Protein AF-A0AAW2RLA3-F1 (afdb_monomer_lite)

Foldseek 3Di:
DDDDDAFAADDDCRGCQNVVVVVVVVCVVCVVVVVVCCVVPPDVVVVVVVVPDPDDDDDDDRPGHHDD

Radius of gyration: 17.13 Å; chains: 1; bounding box: 39×24×46 Å

pLDDT: mean 86.64, std 11.77, range [51.03, 97.62]

Structure (mmCIF, N/CA/C/O backbone):
data_AF-A0AAW2RLA3-F1
#
_entry.id   AF-A0AAW2RLA3-F1
#
loop_
_atom_site.group_PDB
_atom_site.id
_atom_site.type_symbol
_atom_site.label_atom_id
_atom_site.label_alt_id
_atom_site.label_comp_id
_atom_site.label_asym_id
_atom_site.label_entity_id
_atom_site.label_seq_id
_atom_site.pdbx_PDB_ins_code
_atom_site.Cartn_x
_atom_site.Cartn_y
_atom_site.Cartn_z
_atom_site.occupancy
_atom_site.B_iso_or_equiv
_atom_site.auth_seq_id
_atom_site.auth_comp_id
_atom_site.auth_asym_id
_atom_site.auth_atom_id
_atom_site.pdbx_PDB_model_num
ATOM 1 N N . MET A 1 1 ? 23.849 -14.721 3.391 1.00 51.03 1 MET A N 1
ATOM 2 C CA . MET A 1 1 ? 23.509 -13.350 2.953 1.00 51.03 1 MET A CA 1
ATOM 3 C C . MET A 1 1 ? 22.314 -13.461 2.028 1.00 51.03 1 MET A C 1
ATOM 5 O O . MET A 1 1 ? 22.439 -14.129 1.010 1.00 51.03 1 MET A O 1
ATOM 9 N N . ALA A 1 2 ? 21.155 -12.921 2.411 1.00 71.62 2 ALA A N 1
ATOM 10 C CA . ALA A 1 2 ? 20.005 -12.865 1.511 1.00 71.62 2 ALA A CA 1
ATOM 11 C C . ALA A 1 2 ? 20.293 -11.826 0.421 1.00 71.62 2 ALA A C 1
ATOM 13 O O . ALA A 1 2 ? 20.769 -10.732 0.721 1.00 71.62 2 ALA A O 1
ATOM 14 N N . GLN A 1 3 ? 20.064 -12.186 -0.836 1.00 75.81 3 GLN A N 1
ATOM 15 C CA . GLN A 1 3 ? 20.264 -11.277 -1.955 1.00 75.81 3 GLN A CA 1
ATOM 16 C C . G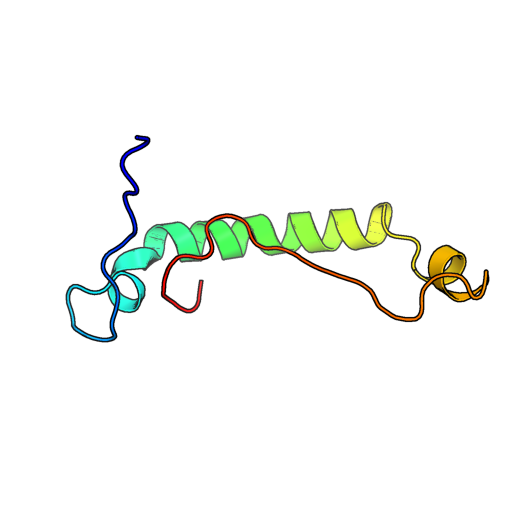LN A 1 3 ? 19.066 -10.327 -2.037 1.00 75.81 3 GLN A C 1
ATOM 18 O O . GLN A 1 3 ? 17.923 -10.777 -2.087 1.00 75.81 3 GLN A O 1
ATOM 23 N N . LEU A 1 4 ? 19.327 -9.018 -1.989 1.00 81.06 4 LEU A N 1
ATOM 24 C CA . LEU A 1 4 ? 18.285 -7.995 -2.019 1.00 81.06 4 LEU A CA 1
ATOM 25 C C . LEU A 1 4 ? 18.021 -7.591 -3.473 1.00 81.06 4 LEU A C 1
ATOM 27 O O . LEU A 1 4 ? 18.879 -6.987 -4.116 1.00 81.06 4 LEU A O 1
ATOM 31 N N . TYR A 1 5 ? 16.840 -7.927 -3.986 1.00 86.50 5 TYR A N 1
ATOM 32 C CA . TYR A 1 5 ? 16.393 -7.519 -5.315 1.00 86.50 5 TYR A CA 1
ATOM 33 C C . TYR A 1 5 ? 15.344 -6.417 -5.177 1.00 86.50 5 TYR A C 1
ATOM 35 O O . TYR A 1 5 ? 14.237 -6.662 -4.704 1.00 86.50 5 TYR A O 1
ATOM 43 N N . GLY A 1 6 ? 15.715 -5.197 -5.564 1.00 89.94 6 GLY A N 1
ATOM 44 C CA . GLY A 1 6 ? 14.808 -4.054 -5.652 1.00 89.94 6 GLY A CA 1
ATOM 45 C C . GLY A 1 6 ? 14.383 -3.781 -7.093 1.00 89.94 6 GLY A C 1
ATOM 46 O O . GLY A 1 6 ? 15.025 -4.247 -8.035 1.00 89.94 6 GLY A O 1
ATOM 47 N N . MET A 1 7 ? 13.314 -3.003 -7.263 1.00 94.25 7 MET A N 1
ATOM 48 C CA . MET A 1 7 ? 12.923 -2.517 -8.588 1.00 94.25 7 MET A CA 1
ATOM 49 C C . MET A 1 7 ? 13.891 -1.441 -9.087 1.00 94.25 7 MET A C 1
ATOM 51 O O . MET A 1 7 ? 14.563 -0.772 -8.298 1.00 94.25 7 MET A O 1
ATOM 55 N N . THR A 1 8 ? 13.935 -1.249 -10.404 1.00 93.81 8 THR A N 1
ATOM 56 C CA . THR A 1 8 ? 14.754 -0.215 -11.042 1.00 93.81 8 THR A CA 1
ATOM 57 C C . THR A 1 8 ? 14.355 1.177 -10.546 1.00 93.81 8 THR A C 1
ATOM 59 O O . THR A 1 8 ? 13.263 1.653 -10.840 1.00 93.81 8 THR A O 1
ATOM 62 N N . GLY A 1 9 ? 15.231 1.846 -9.797 1.00 92.50 9 GLY A N 1
ATOM 63 C CA . GLY A 1 9 ? 14.979 3.202 -9.298 1.00 92.50 9 GLY A CA 1
ATOM 64 C C . GLY A 1 9 ? 15.166 4.311 -10.339 1.00 92.50 9 GLY A C 1
ATOM 65 O O . GLY A 1 9 ? 15.652 4.080 -11.446 1.00 92.50 9 GLY A O 1
ATOM 66 N N . GLY A 1 10 ? 14.812 5.535 -9.936 1.00 92.19 10 GLY A N 1
ATOM 67 C CA . GLY A 1 10 ? 14.967 6.765 -10.719 1.00 92.19 10 GLY A CA 1
ATOM 68 C C . GLY A 1 10 ? 13.700 7.199 -11.463 1.00 92.19 10 GLY A C 1
ATOM 69 O O . GLY A 1 10 ? 12.642 6.598 -11.322 1.00 92.19 10 GLY A O 1
ATOM 70 N N . GLU A 1 11 ? 13.839 8.229 -12.298 1.00 92.31 11 GLU A N 1
ATOM 71 C CA . GLU A 1 11 ? 12.744 8.862 -13.068 1.00 92.31 11 GLU A CA 1
ATOM 72 C C . GLU A 1 11 ? 12.952 8.731 -14.592 1.00 92.31 11 GLU A C 1
ATOM 74 O O . GLU A 1 11 ? 12.400 9.477 -15.394 1.00 92.31 11 GLU A O 1
ATOM 79 N N . GLY A 1 12 ? 13.837 7.824 -15.018 1.00 94.44 12 GLY A N 1
ATOM 80 C CA . GLY A 1 12 ? 14.097 7.576 -16.438 1.00 94.44 12 GLY A CA 1
ATOM 81 C C . GLY A 1 12 ? 13.028 6.682 -17.084 1.00 94.44 12 GLY A C 1
ATOM 82 O O . GLY A 1 12 ? 12.294 5.997 -16.379 1.00 94.44 12 GLY A O 1
ATOM 83 N N . PRO A 1 13 ? 12.991 6.564 -18.424 1.00 95.75 13 PRO A N 1
ATOM 84 C CA . PRO A 1 13 ? 11.987 5.752 -19.127 1.00 95.75 13 PRO A CA 1
ATOM 85 C C . PRO A 1 13 ? 11.964 4.263 -18.751 1.00 95.75 13 PRO A C 1
ATOM 87 O O . PRO A 1 13 ? 10.973 3.586 -18.994 1.00 95.75 13 PRO A O 1
ATOM 90 N N . LEU A 1 14 ? 13.056 3.743 -18.183 1.00 95.44 14 LEU A N 1
ATOM 91 C CA . LEU A 1 14 ? 13.183 2.354 -17.725 1.00 95.44 14 LEU A CA 1
ATOM 92 C C . LEU A 1 14 ? 12.999 2.200 -16.210 1.00 95.44 14 LEU A C 1
ATOM 94 O O . LEU A 1 14 ? 13.186 1.106 -15.677 1.00 95.44 14 LEU A O 1
ATOM 98 N N . SER A 1 15 ? 12.687 3.283 -15.497 1.00 95.00 15 SER A N 1
ATOM 99 C CA . SER A 1 15 ? 12.469 3.210 -14.061 1.00 95.00 15 SER A CA 1
ATOM 100 C C . SER A 1 15 ? 11.140 2.547 -13.736 1.00 95.00 15 SER A C 1
ATOM 102 O O . SER A 1 15 ? 10.195 2.546 -14.530 1.00 95.00 15 SER A O 1
ATOM 104 N N . TYR A 1 16 ? 11.062 1.991 -12.534 1.00 95.44 16 TYR A N 1
ATOM 105 C CA . TYR A 1 16 ? 9.852 1.380 -12.021 1.00 95.44 16 TYR A CA 1
ATOM 106 C C . TYR A 1 16 ? 8.694 2.379 -11.958 1.00 95.44 16 TYR A C 1
ATOM 108 O O . TYR A 1 16 ? 7.600 2.039 -12.393 1.00 95.44 16 TYR A O 1
ATOM 116 N N . ALA A 1 17 ? 8.946 3.628 -11.554 1.00 93.94 17 ALA A N 1
ATOM 117 C CA . ALA A 1 17 ? 7.940 4.691 -11.525 1.00 93.94 17 ALA A CA 1
ATOM 118 C C . ALA A 1 17 ? 7.202 4.884 -12.869 1.00 93.94 17 ALA A C 1
ATOM 120 O O . ALA A 1 17 ? 6.008 5.186 -12.874 1.00 93.94 17 ALA A O 1
ATOM 121 N N . HIS A 1 18 ? 7.881 4.655 -14.001 1.00 94.50 18 HIS A N 1
ATOM 122 C CA . HIS A 1 18 ? 7.301 4.741 -15.346 1.00 94.50 18 HIS A CA 1
ATOM 123 C C . HIS A 1 18 ? 6.812 3.402 -15.922 1.00 94.50 18 HIS A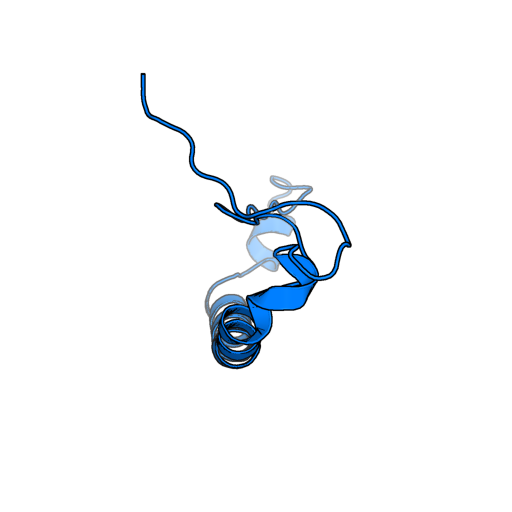 C 1
ATOM 125 O O . HIS A 1 18 ? 6.145 3.396 -16.954 1.00 94.50 18 HIS A O 1
ATOM 131 N N . ASN A 1 19 ? 7.107 2.276 -15.267 1.00 95.00 19 ASN A N 1
ATOM 132 C CA . ASN A 1 19 ? 6.807 0.927 -15.762 1.00 95.00 19 ASN A CA 1
ATOM 133 C C . ASN A 1 19 ? 6.011 0.068 -14.754 1.00 95.00 19 ASN A C 1
ATOM 135 O O . ASN A 1 19 ? 5.953 -1.151 -14.898 1.00 95.00 19 ASN A O 1
ATOM 139 N N . SER A 1 20 ? 5.374 0.684 -13.750 1.00 95.19 20 SER A N 1
ATOM 140 C CA . SER A 1 20 ? 4.583 0.011 -12.702 1.00 95.19 20 SER A CA 1
ATOM 141 C C . SER A 1 20 ? 3.060 0.087 -12.910 1.00 95.19 20 SER A C 1
ATOM 143 O O . SER A 1 20 ? 2.283 0.000 -11.957 1.00 95.19 20 SER A O 1
ATOM 145 N N . SER A 1 21 ? 2.591 0.272 -14.150 1.00 94.31 21 SER A N 1
ATOM 146 C CA . SER A 1 21 ? 1.165 0.506 -14.448 1.00 94.31 21 SER A CA 1
ATOM 147 C C . SER A 1 21 ? 0.243 -0.626 -13.983 1.00 94.31 21 SER A C 1
ATOM 149 O O . SER A 1 21 ? -0.870 -0.362 -13.533 1.00 94.31 21 SER A O 1
ATOM 151 N N . TYR A 1 22 ? 0.710 -1.875 -14.040 1.00 95.12 22 TYR A N 1
ATOM 152 C CA . TYR A 1 22 ? -0.048 -3.024 -13.552 1.00 95.12 22 TYR A CA 1
ATOM 153 C C . TYR A 1 22 ? -0.245 -2.967 -12.031 1.00 95.12 22 TYR A C 1
ATOM 155 O O . TYR A 1 22 ? -1.363 -3.119 -11.548 1.00 95.12 22 TYR A O 1
ATOM 163 N N . GLN A 1 23 ? 0.821 -2.695 -11.273 1.00 94.94 23 GLN A N 1
ATOM 164 C CA . GLN A 1 23 ? 0.762 -2.565 -9.816 1.00 94.94 23 GLN A CA 1
ATOM 165 C C . GLN A 1 23 ? -0.127 -1.389 -9.400 1.00 94.94 23 GLN A C 1
ATOM 167 O O . GLN A 1 23 ? -0.928 -1.530 -8.481 1.00 94.94 23 GLN A O 1
ATOM 172 N N . ARG A 1 24 ? -0.058 -0.267 -10.125 1.00 92.94 24 ARG A N 1
ATOM 173 C CA . ARG A 1 24 ? -0.952 0.881 -9.925 1.00 92.94 24 ARG A CA 1
ATOM 174 C C . ARG A 1 24 ? -2.425 0.511 -10.122 1.00 92.94 24 ARG A C 1
ATOM 176 O O . ARG A 1 24 ? -3.247 0.824 -9.272 1.00 92.94 24 ARG A O 1
ATOM 183 N N . ALA A 1 25 ? -2.753 -0.205 -11.197 1.00 94.12 25 ALA A N 1
ATOM 184 C CA . ALA A 1 25 ? -4.126 -0.647 -11.443 1.00 94.12 25 ALA A CA 1
ATOM 185 C C . ALA A 1 25 ? -4.639 -1.594 -10.343 1.00 94.12 25 ALA A C 1
ATOM 187 O O . ALA A 1 25 ? -5.807 -1.539 -9.968 1.00 94.12 25 ALA A O 1
ATOM 188 N N . VAL A 1 26 ? -3.766 -2.443 -9.787 1.00 95.06 26 VAL A N 1
ATOM 189 C CA . VAL A 1 26 ? -4.107 -3.261 -8.613 1.00 95.06 26 VAL A CA 1
ATOM 190 C C . VAL A 1 26 ? -4.390 -2.376 -7.398 1.00 95.06 26 VAL A C 1
ATOM 192 O O . VAL A 1 26 ? -5.351 -2.644 -6.678 1.00 95.06 26 VAL A O 1
ATOM 195 N N . MET A 1 27 ? -3.620 -1.305 -7.183 1.00 93.25 27 MET A N 1
ATOM 196 C CA . MET A 1 27 ? -3.872 -0.391 -6.068 1.00 93.25 27 MET A CA 1
ATOM 197 C C . MET A 1 27 ? -5.228 0.307 -6.156 1.00 93.25 27 MET A C 1
ATOM 199 O O . MET A 1 27 ? -5.906 0.418 -5.134 1.00 93.25 27 MET A O 1
ATOM 203 N N . ASP A 1 28 ? -5.670 0.684 -7.356 1.00 93.38 28 ASP A N 1
ATOM 204 C CA . ASP A 1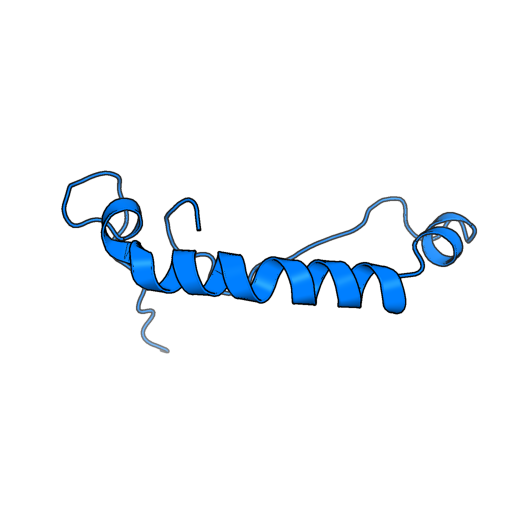 28 ? -7.000 1.269 -7.563 1.00 93.38 28 ASP A CA 1
ATOM 205 C C . ASP A 1 28 ? -8.129 0.307 -7.146 1.00 93.38 28 ASP A C 1
ATOM 207 O O . ASP A 1 28 ? -9.146 0.733 -6.599 1.00 93.38 28 ASP A O 1
ATOM 211 N N . VAL A 1 29 ? -7.934 -1.002 -7.346 1.00 95.81 29 VAL A N 1
ATOM 212 C CA . VAL A 1 29 ? -8.887 -2.046 -6.928 1.00 95.81 29 VAL A CA 1
ATOM 213 C C . VAL A 1 29 ? -8.811 -2.322 -5.423 1.00 95.81 29 VAL A C 1
ATOM 215 O O . VAL A 1 29 ? -9.834 -2.578 -4.791 1.00 95.81 29 VAL A O 1
ATOM 218 N N . VAL A 1 30 ? -7.615 -2.279 -4.832 1.00 95.56 30 VAL A N 1
ATOM 219 C CA . VAL A 1 30 ? -7.397 -2.594 -3.409 1.00 95.56 30 VAL A CA 1
ATOM 220 C C . VAL A 1 30 ? -7.778 -1.430 -2.493 1.00 95.56 30 VAL A C 1
ATOM 222 O O . VAL A 1 30 ? -8.232 -1.660 -1.373 1.00 95.56 30 VAL A O 1
ATOM 225 N N . LYS A 1 31 ? -7.651 -0.183 -2.956 1.00 95.75 31 LYS A N 1
ATOM 226 C CA . LYS A 1 31 ? -8.001 1.021 -2.193 1.00 95.75 31 LYS A CA 1
ATOM 227 C C . LYS A 1 31 ? -9.375 0.952 -1.503 1.00 95.75 31 LYS A C 1
ATOM 229 O O . LYS A 1 31 ? -9.398 1.131 -0.285 1.00 95.75 31 LYS A O 1
ATOM 234 N N . PRO A 1 32 ? -10.496 0.646 -2.188 1.00 97.62 32 PRO A N 1
ATOM 235 C CA . PRO A 1 32 ? -11.800 0.562 -1.525 1.00 97.62 32 PRO A CA 1
ATOM 236 C C . PRO A 1 32 ? -11.866 -0.543 -0.461 1.00 97.62 32 PRO A C 1
ATOM 238 O O . PRO A 1 32 ? -12.556 -0.382 0.540 1.00 97.62 32 PRO A O 1
ATOM 241 N N . ILE A 1 33 ? -11.118 -1.639 -0.631 1.00 97.56 33 ILE A N 1
ATOM 242 C CA . ILE A 1 33 ? -11.043 -2.724 0.359 1.00 97.56 33 ILE A CA 1
ATOM 243 C C . ILE A 1 33 ? -10.332 -2.227 1.623 1.00 97.56 33 ILE A C 1
ATOM 245 O O . ILE A 1 33 ? -10.797 -2.468 2.733 1.00 97.56 33 ILE A O 1
ATOM 249 N N . ILE A 1 34 ? -9.225 -1.492 1.471 1.00 96.50 34 ILE A N 1
ATOM 250 C CA . ILE A 1 34 ? -8.511 -0.886 2.605 1.00 96.50 34 ILE A C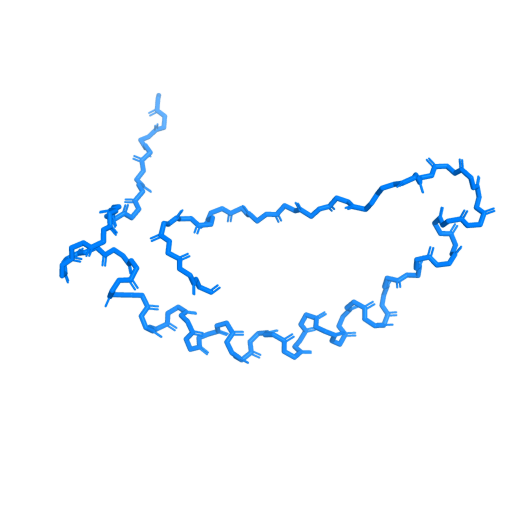A 1
ATOM 251 C C . ILE A 1 34 ? -9.412 0.119 3.331 1.00 96.50 34 ILE A C 1
ATOM 253 O O . ILE A 1 34 ? -9.489 0.089 4.558 1.00 96.50 34 ILE A O 1
ATOM 257 N N . GLU A 1 35 ? -10.112 0.985 2.595 1.00 96.62 35 GLU A N 1
ATOM 258 C CA . GLU A 1 35 ? -11.039 1.970 3.170 1.00 96.62 35 GLU A CA 1
ATOM 259 C C . GLU A 1 35 ? -12.173 1.292 3.959 1.00 96.62 35 GLU A C 1
ATOM 261 O O . GLU A 1 35 ? -12.487 1.702 5.083 1.00 96.62 35 GLU A O 1
ATOM 266 N N . GLU A 1 36 ? -12.749 0.218 3.413 1.00 97.44 36 GLU A N 1
ATOM 267 C CA . GLU A 1 36 ? -13.785 -0.581 4.069 1.00 97.44 36 GLU A CA 1
ATOM 268 C C . GLU A 1 36 ? -13.271 -1.236 5.359 1.00 97.44 36 GLU A C 1
ATOM 270 O O . GLU A 1 36 ? -13.921 -1.159 6.404 1.00 97.44 36 GLU A O 1
ATOM 275 N N . GLU A 1 37 ? -12.090 -1.848 5.314 1.00 96.94 37 GLU A N 1
ATOM 276 C CA . GLU A 1 37 ? -11.496 -2.537 6.458 1.00 96.94 37 GLU A CA 1
ATOM 277 C C . GLU A 1 37 ? -11.081 -1.565 7.568 1.00 96.94 37 GLU A C 1
ATOM 279 O O . GLU A 1 37 ? -11.354 -1.834 8.741 1.00 96.94 37 GLU A O 1
ATOM 284 N N . ILE A 1 38 ? -10.502 -0.410 7.218 1.00 94.38 38 ILE A N 1
ATOM 285 C CA . ILE A 1 38 ? -10.215 0.669 8.173 1.00 94.38 38 ILE A CA 1
ATOM 286 C C . ILE A 1 38 ? -11.515 1.109 8.849 1.00 94.38 38 ILE A C 1
ATOM 288 O O . ILE A 1 38 ? -11.590 1.126 10.074 1.00 94.38 38 ILE A 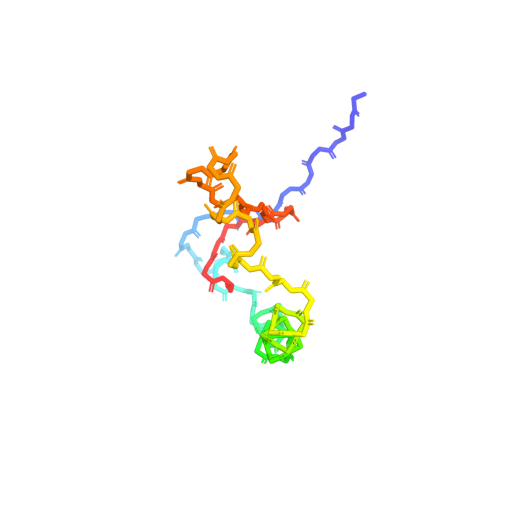O 1
ATOM 292 N N . THR A 1 39 ? -12.561 1.390 8.070 1.00 93.44 39 THR A N 1
ATOM 293 C CA . THR A 1 39 ? -13.847 1.863 8.604 1.00 93.44 39 THR A CA 1
ATOM 294 C C . THR A 1 39 ? -14.494 0.845 9.542 1.00 93.44 39 THR A C 1
ATOM 296 O O . THR A 1 39 ? -15.063 1.214 10.568 1.00 93.44 39 THR A O 1
ATOM 299 N N . LYS A 1 40 ? -14.420 -0.447 9.207 1.00 95.56 40 LYS A N 1
ATOM 300 C CA . LYS A 1 40 ? -15.056 -1.510 9.995 1.00 95.56 40 LYS A CA 1
ATOM 301 C C . LYS A 1 40 ? -14.273 -1.907 11.240 1.00 95.56 40 LYS A C 1
ATOM 303 O O . LYS A 1 40 ? -14.887 -2.343 12.212 1.00 95.56 40 LYS A O 1
ATOM 308 N N . LYS A 1 41 ? -12.939 -1.855 11.194 1.00 93.12 41 LYS A N 1
ATOM 309 C CA . LYS A 1 41 ? -12.085 -2.508 12.200 1.00 93.12 41 LYS A CA 1
ATOM 310 C C . LYS A 1 41 ? -11.229 -1.546 13.012 1.00 93.12 41 LYS A C 1
ATOM 312 O O . LYS A 1 41 ? -10.844 -1.906 14.124 1.00 93.12 41 LYS A O 1
ATOM 317 N N . LEU A 1 42 ? -10.920 -0.355 12.499 1.00 89.31 42 LEU A N 1
ATOM 318 C CA . LEU A 1 42 ? -10.071 0.605 13.197 1.00 89.31 42 LEU A CA 1
ATOM 319 C C . LEU A 1 42 ? -10.911 1.606 14.002 1.00 89.31 42 LEU A C 1
ATOM 321 O O . LEU A 1 42 ? -11.443 2.575 13.471 1.00 89.31 42 LEU A O 1
ATOM 325 N N . ASP A 1 43 ? -10.975 1.398 15.316 1.00 86.19 43 ASP A N 1
ATOM 326 C CA . ASP A 1 43 ? -11.621 2.319 16.257 1.00 86.19 43 ASP A CA 1
ATOM 327 C C . ASP A 1 43 ? -10.593 3.291 16.860 1.00 86.19 43 ASP A C 1
ATOM 329 O O . ASP A 1 43 ? -9.995 3.039 17.907 1.00 86.19 43 ASP A O 1
ATOM 333 N N . ILE A 1 44 ? -10.378 4.419 16.177 1.00 79.00 44 ILE A N 1
ATOM 334 C CA . ILE A 1 44 ? -9.417 5.454 16.599 1.00 79.00 44 ILE A CA 1
ATOM 335 C C . ILE A 1 44 ? -9.868 6.136 17.898 1.00 79.00 44 ILE A C 1
ATOM 337 O O . ILE A 1 44 ? -9.033 6.573 18.688 1.00 79.00 44 ILE A O 1
ATOM 341 N N . THR A 1 45 ? -11.177 6.188 18.165 1.00 78.12 45 THR A N 1
ATOM 342 C CA . THR A 1 45 ? -11.709 6.882 19.346 1.00 78.12 45 THR A CA 1
ATOM 343 C C . THR A 1 45 ? -11.310 6.186 20.638 1.00 78.12 45 THR A C 1
ATOM 345 O O . THR A 1 45 ? -10.894 6.858 21.576 1.00 78.12 45 THR A O 1
ATOM 348 N N . ARG A 1 46 ? -11.325 4.846 20.658 1.00 69.69 46 ARG A N 1
ATOM 349 C CA . ARG A 1 46 ? -10.797 4.040 21.770 1.00 69.69 46 ARG A CA 1
ATOM 350 C C . ARG A 1 46 ? -9.300 4.216 21.987 1.00 69.69 46 ARG A C 1
ATOM 352 O O . ARG A 1 46 ? -8.818 4.105 23.111 1.00 69.69 46 ARG A O 1
ATOM 359 N N . VAL A 1 47 ? -8.562 4.434 20.904 1.00 66.44 47 VAL A N 1
ATOM 360 C CA . VAL A 1 47 ? -7.108 4.603 20.934 1.00 66.44 47 VAL A CA 1
ATOM 361 C C . VAL A 1 47 ? -6.743 5.971 21.520 1.00 66.44 47 VAL A C 1
ATOM 363 O O . VAL A 1 47 ? -5.865 6.047 22.379 1.00 66.44 47 VAL A O 1
ATOM 366 N N . SER A 1 48 ? -7.464 7.031 21.138 1.00 66.69 48 SER A N 1
ATOM 367 C CA . SER A 1 48 ? -7.228 8.393 21.631 1.00 66.69 48 SER A CA 1
ATOM 368 C C . SER A 1 48 ? -7.817 8.654 23.023 1.00 66.69 48 SER A C 1
ATOM 370 O O . SER A 1 48 ? -7.219 9.377 23.816 1.00 66.69 48 SER A O 1
ATOM 372 N N . SER A 1 49 ? -8.974 8.066 23.361 1.00 63.16 49 SER A N 1
ATOM 373 C CA . SER A 1 49 ? -9.670 8.305 24.639 1.00 63.16 49 SER A CA 1
ATOM 374 C C . SER A 1 49 ? -8.900 7.815 25.863 1.00 63.16 49 SER A C 1
ATOM 376 O O . SER A 1 49 ? -9.123 8.302 26.968 1.00 63.16 49 SER A O 1
ATOM 378 N N . ASN A 1 50 ? -7.995 6.855 25.674 1.00 61.34 50 ASN A N 1
ATOM 379 C CA . ASN A 1 50 ? -7.240 6.245 26.763 1.00 61.34 50 ASN A CA 1
ATOM 380 C C . ASN A 1 50 ? -5.931 6.998 27.067 1.00 61.34 50 ASN A C 1
ATOM 382 O O . ASN A 1 50 ? -5.182 6.561 27.938 1.00 61.34 50 ASN A O 1
ATOM 386 N N . GLY A 1 51 ? -5.629 8.088 26.342 1.00 61.69 51 GLY A N 1
ATOM 387 C CA . GLY A 1 51 ? -4.410 8.895 26.521 1.00 61.69 51 GLY A CA 1
ATOM 388 C C . GLY A 1 51 ? -3.100 8.126 26.300 1.00 61.69 51 GLY A C 1
ATOM 389 O O . GLY A 1 51 ? -2.045 8.568 26.737 1.00 61.69 51 GLY A O 1
ATOM 390 N N . LEU A 1 52 ? -3.173 6.945 25.679 1.00 62.00 52 LEU A N 1
ATOM 391 C CA . LEU A 1 52 ? -2.064 5.998 25.545 1.00 62.00 52 LEU A CA 1
ATOM 392 C C . LEU A 1 52 ? -1.286 6.170 24.234 1.00 62.00 52 LEU A C 1
ATOM 394 O O . LEU A 1 52 ? -0.161 5.684 24.134 1.00 62.00 52 LEU A O 1
ATOM 398 N N . ILE A 1 53 ? -1.888 6.797 23.217 1.00 67.12 53 ILE A N 1
ATOM 399 C CA . ILE A 1 53 ? -1.336 6.875 21.862 1.00 67.12 53 ILE A CA 1
ATOM 400 C C . ILE A 1 53 ? -1.597 8.273 21.276 1.00 67.12 53 ILE A C 1
ATOM 402 O O . ILE A 1 53 ? -2.718 8.585 20.882 1.00 67.12 53 ILE A O 1
ATOM 406 N N . ASP A 1 54 ? -0.536 9.078 21.162 1.00 73.75 54 ASP A N 1
ATOM 407 C CA . ASP A 1 54 ? -0.548 10.410 20.524 1.00 73.75 54 ASP A CA 1
ATOM 408 C C . ASP A 1 54 ? -0.303 10.351 19.004 1.00 73.75 54 ASP A C 1
ATOM 410 O O . ASP A 1 54 ? -0.272 11.373 18.317 1.00 73.75 54 ASP A O 1
ATOM 414 N N . SER A 1 55 ? -0.045 9.164 18.446 1.00 75.56 55 SER A N 1
ATOM 415 C CA . SER A 1 55 ? 0.337 8.999 17.037 1.00 75.56 55 SER A CA 1
ATOM 416 C C . SER A 1 55 ? -0.070 7.638 16.480 1.00 75.56 55 SER A C 1
ATOM 418 O O . SER A 1 55 ? 0.133 6.608 17.117 1.00 75.56 55 SER A O 1
ATOM 420 N N . PHE A 1 56 ? -0.599 7.630 15.256 1.00 81.00 56 PHE A N 1
ATOM 421 C CA . PHE A 1 56 ? -0.936 6.417 14.515 1.00 81.00 56 PHE A CA 1
ATOM 422 C C . PHE A 1 56 ? 0.141 6.135 13.460 1.00 81.00 56 PHE A C 1
ATOM 424 O O . PHE A 1 56 ? 0.426 6.989 12.623 1.00 81.00 56 PHE A O 1
ATOM 431 N N . TRP A 1 57 ? 0.748 4.948 13.507 1.00 86.75 57 TRP A N 1
ATOM 432 C CA . TRP A 1 57 ? 1.876 4.576 12.650 1.00 86.75 57 TRP A CA 1
ATOM 433 C C . TRP A 1 57 ? 1.428 3.627 11.543 1.00 86.75 57 TRP A C 1
ATOM 435 O O . TRP A 1 57 ? 0.748 2.637 11.805 1.00 86.75 57 TRP A O 1
ATOM 445 N N . ILE A 1 58 ? 1.852 3.910 10.313 1.00 91.31 58 ILE A N 1
ATOM 446 C CA . ILE A 1 58 ? 1.583 3.086 9.133 1.00 91.31 58 ILE A CA 1
ATOM 447 C C . ILE A 1 58 ? 2.928 2.677 8.537 1.00 91.31 58 ILE A C 1
ATOM 449 O O . ILE A 1 58 ? 3.855 3.485 8.480 1.00 91.31 58 ILE A O 1
ATOM 453 N N . ALA A 1 59 ? 3.034 1.425 8.101 1.00 95.00 59 ALA A N 1
ATOM 454 C CA . ALA A 1 59 ? 4.210 0.901 7.422 1.00 95.00 59 ALA A CA 1
ATOM 455 C C . ALA A 1 59 ? 3.795 0.239 6.106 1.00 95.00 59 ALA A C 1
ATOM 457 O O . ALA A 1 59 ? 2.847 -0.545 6.082 1.00 95.00 59 ALA A O 1
ATOM 458 N N . ASP A 1 60 ? 4.531 0.543 5.038 1.00 93.81 60 ASP A N 1
ATOM 459 C CA . ASP A 1 60 ? 4.404 -0.107 3.736 1.00 93.81 60 ASP A CA 1
ATOM 460 C C . ASP A 1 60 ? 5.644 -0.975 3.480 1.00 93.81 60 ASP A C 1
ATOM 462 O O . ASP A 1 60 ? 6.772 -0.482 3.360 1.00 93.81 60 ASP A O 1
ATOM 466 N N . PHE A 1 61 ? 5.446 -2.291 3.465 1.00 92.69 61 PHE A N 1
ATOM 467 C CA . PHE A 1 61 ? 6.523 -3.263 3.321 1.00 92.69 61 PHE A CA 1
ATOM 468 C C . PHE A 1 61 ? 6.719 -3.605 1.846 1.00 92.69 61 PHE A C 1
ATOM 470 O O . PHE A 1 61 ? 5.944 -4.358 1.264 1.00 92.69 61 PHE A O 1
ATOM 477 N N . GLY A 1 62 ? 7.809 -3.099 1.266 1.00 90.75 62 GLY A N 1
ATOM 478 C CA . GLY A 1 62 ? 8.103 -3.282 -0.158 1.00 90.75 62 GLY A CA 1
ATOM 479 C C . GLY A 1 62 ? 7.635 -2.123 -1.041 1.00 90.75 62 GLY A C 1
ATOM 480 O O . GLY A 1 62 ? 7.337 -2.346 -2.211 1.00 90.75 62 GLY A O 1
ATOM 481 N N . CYS A 1 63 ? 7.642 -0.895 -0.511 1.00 92.25 63 CYS A N 1
ATOM 482 C CA . CYS A 1 63 ? 7.178 0.328 -1.185 1.00 92.25 63 CYS A CA 1
ATOM 483 C C . CYS A 1 63 ? 7.883 0.665 -2.515 1.00 92.25 63 CYS A C 1
ATOM 485 O O . CYS A 1 63 ? 7.367 1.439 -3.320 1.00 92.25 63 CYS A O 1
ATOM 487 N N . SER A 1 64 ? 9.044 0.059 -2.789 1.00 92.44 64 SER A N 1
ATOM 488 C CA . SER A 1 64 ? 9.800 0.259 -4.028 1.00 92.44 64 SER A CA 1
ATOM 489 C C . SER A 1 64 ? 10.131 1.747 -4.285 1.00 92.44 64 SER A C 1
ATOM 491 O O . SER A 1 64 ? 10.540 2.447 -3.363 1.00 92.44 64 SER A O 1
ATOM 493 N N . THR A 1 65 ? 10.069 2.211 -5.537 1.00 84.56 65 THR A N 1
ATOM 494 C CA . THR A 1 65 ? 10.488 3.548 -5.988 1.00 84.56 65 THR A CA 1
ATOM 495 C C . THR A 1 65 ? 9.532 4.069 -7.068 1.00 84.56 65 THR A C 1
ATOM 497 O O . THR A 1 65 ? 9.725 3.844 -8.262 1.00 84.56 65 THR A O 1
ATOM 500 N N . GLY A 1 66 ? 8.453 4.732 -6.648 1.00 79.44 66 GLY A N 1
ATOM 501 C CA . GLY A 1 66 ? 7.448 5.314 -7.542 1.00 79.44 66 GLY A CA 1
ATOM 502 C C . GLY A 1 66 ? 6.143 5.653 -6.817 1.00 79.44 66 GLY A C 1
ATOM 503 O O . GLY A 1 66 ? 5.929 5.234 -5.685 1.00 79.44 66 GLY A O 1
ATOM 504 N N . LEU A 1 67 ? 5.268 6.421 -7.470 1.00 69.00 67 LEU A N 1
ATOM 505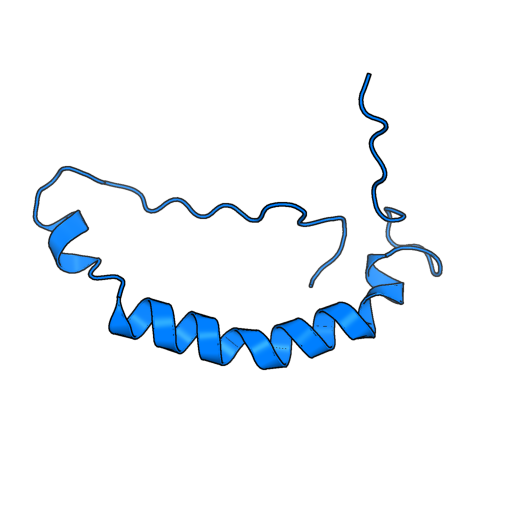 C CA . LEU A 1 67 ? 3.998 6.898 -6.901 1.00 69.00 67 LEU A CA 1
ATOM 506 C C . LEU A 1 67 ? 2.876 5.851 -7.013 1.00 69.00 67 LEU A C 1
ATOM 508 O O . LEU A 1 67 ? 1.893 6.140 -7.688 1.00 69.00 67 LEU A O 1
ATOM 512 N N . ASN A 1 68 ? 3.036 4.632 -6.496 1.00 67.56 68 ASN A N 1
ATOM 513 C CA . ASN A 1 68 ? 1.987 3.601 -6.611 1.00 67.56 68 ASN A CA 1
ATOM 514 C C . ASN A 1 68 ? 0.731 3.916 -5.798 1.00 67.56 68 ASN A C 1
ATOM 516 O O . ASN A 1 68 ? 0.859 4.556 -4.732 1.00 67.56 68 ASN A O 1
#

Organism: NCBI:txid2727405

InterPro domains:
  IPR029063 S-adenosyl-L-methionine-dependent methyltransferase superfamily [G3DSA:3.40.50.150] (19-68)
  IPR029063 S-adenosyl-L-methionine-dependent methyltransferase superfamily [SSF53335] (2-68)

Sequence (68 aa):
MAQLYGMTGGEGPLSYAHNSSYQRAVMDVVKPIIEEEITKKLDITRVSSNGLIDSFWIADFGCSTGLN

Secondary structure (DSSP, 8-state):
---------SSSTTSHHHH-HHHHHHHHHHHHHHHHHHHHH--HHHHHHTT--S------TT--SS--